Protein AF-A0AAD4KWV2-F1 (afdb_monomer_lite)

Foldseek 3Di:
DVVVVVVVVVVVVVVLLVCQQPVVVVDDDPPPVPVVHDPNVVSVVVVVVVVVVVCVVVVVVVVVVVVVVVVVD

Sequence (73 aa):
IVGSAMLLVATAIFLYYTTWTILMPFVDTGHPLHDLFPPRVWAIRIPVILTLLGSAVVGSFLGIVMIRSSRRK

Secondary structure (DSSP, 8-state):
-HHHHHHHHHHHHHHHHHHHHHHGGGSPTT-GGGGGS--THHHHHHHHHHHHHHHHHHHHHHHHHHHHHHTT-

InterPro domains:
  IPR009914 Dolichol phosphate-mannose biosynthesis regulatory [PF07297] (1-71)
  IPR009914 Dolichol phosphate-mannose biosynthesis regulatory [PTHR15039] (2-72)

Structure (mmCIF, N/CA/C/O backbone):
data_AF-A0AAD4KWV2-F1
#
_entry.id   AF-A0AAD4KWV2-F1
#
loop_
_atom_site.group_PDB
_atom_site.id
_atom_site.type_symbol
_atom_site.label_atom_id
_atom_site.label_alt_id
_atom_site.label_comp_id
_atom_site.label_asym_id
_atom_site.label_entity_id
_atom_site.label_seq_id
_atom_site.pdbx_PDB_ins_code
_atom_site.Cartn_x
_atom_site.Cartn_y
_atom_site.Cartn_z
_atom_site.occupancy
_atom_site.B_iso_or_equiv
_atom_site.auth_seq_id
_atom_site.auth_comp_id
_atom_site.auth_asym_id
_atom_site.auth_atom_id
_atom_site.pdbx_PDB_model_num
ATOM 1 N N . ILE A 1 1 ? 0.508 -21.551 13.893 1.00 83.81 1 ILE A N 1
ATOM 2 C CA . ILE A 1 1 ? 0.392 -21.784 12.429 1.00 83.81 1 ILE A CA 1
ATOM 3 C C . ILE A 1 1 ? -0.247 -20.585 11.732 1.00 83.81 1 ILE A C 1
ATOM 5 O O . ILE A 1 1 ? 0.428 -19.973 10.920 1.00 83.81 1 ILE A O 1
ATOM 9 N N . VAL A 1 2 ? -1.478 -20.187 12.087 1.00 93.62 2 VAL A N 1
ATOM 10 C CA . VAL A 1 2 ? -2.177 -19.056 11.433 1.00 93.62 2 VAL A CA 1
ATOM 11 C C . VAL A 1 2 ? -1.372 -17.751 11.478 1.00 93.62 2 VAL A C 1
ATOM 13 O O . VAL A 1 2 ? -1.150 -17.150 10.436 1.00 93.62 2 VAL A O 1
ATOM 16 N N . GLY A 1 3 ? -0.850 -17.354 12.645 1.00 94.50 3 GLY A N 1
ATOM 17 C CA . GLY A 1 3 ? -0.043 -16.129 12.759 1.00 94.50 3 GLY A CA 1
ATOM 18 C C . GLY A 1 3 ? 1.222 -16.142 11.891 1.00 94.50 3 GLY A C 1
ATOM 19 O O . GLY A 1 3 ? 1.519 -15.164 11.216 1.00 94.50 3 GLY A O 1
ATOM 20 N N . SER A 1 4 ? 1.927 -17.275 11.837 1.00 95.50 4 SER A N 1
ATOM 21 C CA . SER A 1 4 ? 3.110 -17.447 10.983 1.00 95.50 4 SER A CA 1
ATOM 22 C C . SER A 1 4 ? 2.757 -17.389 9.493 1.00 95.50 4 SER A C 1
ATOM 24 O O . SER A 1 4 ? 3.490 -16.787 8.715 1.00 95.50 4 SER A O 1
ATOM 26 N N . ALA A 1 5 ? 1.617 -17.965 9.097 1.00 96.44 5 ALA A N 1
ATOM 27 C CA . ALA A 1 5 ? 1.121 -17.887 7.726 1.00 96.44 5 ALA A CA 1
ATOM 28 C C . ALA A 1 5 ? 0.744 -16.447 7.342 1.00 96.44 5 ALA A C 1
ATOM 30 O O . ALA A 1 5 ? 1.141 -15.974 6.281 1.00 96.44 5 ALA A O 1
ATOM 31 N N . MET A 1 6 ? 0.046 -15.719 8.221 1.00 97.00 6 MET A N 1
ATOM 32 C CA . MET A 1 6 ? -0.286 -14.306 8.003 1.00 97.00 6 MET A CA 1
ATOM 33 C C . MET A 1 6 ? 0.969 -13.439 7.890 1.00 97.00 6 MET A C 1
ATOM 35 O O . MET A 1 6 ? 1.022 -12.568 7.026 1.00 97.00 6 MET A O 1
ATOM 39 N N . LEU A 1 7 ? 1.985 -13.699 8.719 1.00 97.00 7 LEU A N 1
ATOM 40 C CA . LEU A 1 7 ? 3.262 -12.994 8.652 1.00 97.00 7 LEU A CA 1
ATOM 41 C C . LEU A 1 7 ? 3.954 -13.228 7.306 1.00 97.00 7 LEU A C 1
ATOM 43 O O . LEU A 1 7 ? 4.331 -12.262 6.656 1.00 97.00 7 LEU A O 1
ATOM 47 N N . LEU A 1 8 ? 4.057 -14.482 6.854 1.00 97.12 8 LEU A N 1
ATOM 48 C CA . LEU A 1 8 ? 4.652 -14.809 5.553 1.00 97.12 8 LEU A CA 1
ATOM 49 C C . LEU A 1 8 ? 3.929 -14.114 4.395 1.00 97.12 8 LEU A C 1
ATOM 51 O O . LEU A 1 8 ? 4.576 -13.531 3.527 1.00 97.12 8 LEU A O 1
ATOM 55 N N . VAL A 1 9 ? 2.594 -14.136 4.400 1.00 97.62 9 VAL A N 1
ATOM 56 C CA . VAL A 1 9 ? 1.782 -13.456 3.381 1.00 97.62 9 VAL A CA 1
ATOM 57 C C . VAL A 1 9 ? 2.019 -11.946 3.417 1.00 97.62 9 VAL A C 1
ATOM 59 O O . VAL A 1 9 ? 2.263 -11.340 2.375 1.00 97.62 9 VAL A O 1
ATOM 62 N N . ALA A 1 10 ? 2.004 -11.338 4.604 1.00 96.81 10 ALA A N 1
ATOM 63 C CA . ALA A 1 10 ? 2.265 -9.912 4.763 1.00 96.81 10 ALA A CA 1
ATOM 64 C C . ALA A 1 10 ? 3.668 -9.533 4.266 1.00 96.81 10 ALA A C 1
ATOM 66 O O . ALA A 1 10 ? 3.817 -8.546 3.547 1.00 96.81 10 ALA A O 1
ATOM 67 N N . THR A 1 11 ? 4.686 -10.338 4.582 1.00 97.56 11 THR A N 1
ATOM 68 C CA . THR A 1 11 ? 6.057 -10.135 4.104 1.00 97.56 11 THR A CA 1
ATOM 69 C C . THR A 1 11 ? 6.145 -10.233 2.583 1.00 97.56 11 THR A C 1
ATOM 71 O O . THR A 1 11 ? 6.763 -9.372 1.962 1.00 97.56 11 THR A O 1
ATOM 74 N N . ALA A 1 12 ? 5.504 -11.226 1.962 1.00 97.25 12 ALA A N 1
ATOM 75 C CA . ALA A 1 12 ? 5.505 -11.376 0.507 1.00 97.25 12 ALA A CA 1
ATOM 76 C C . ALA A 1 12 ? 4.859 -10.170 -0.198 1.00 97.25 12 ALA A C 1
ATOM 78 O O . ALA A 1 12 ? 5.437 -9.618 -1.136 1.00 97.25 12 ALA A O 1
ATOM 79 N N . ILE A 1 13 ? 3.699 -9.716 0.291 1.00 95.81 13 ILE A N 1
ATOM 80 C CA . ILE A 1 13 ? 3.008 -8.529 -0.237 1.00 95.81 13 ILE A CA 1
ATOM 81 C C . ILE A 1 13 ? 3.874 -7.278 -0.059 1.00 95.81 13 ILE A C 1
ATOM 83 O O . ILE A 1 13 ? 4.010 -6.485 -0.991 1.00 95.81 13 ILE A O 1
ATOM 87 N N . PHE A 1 14 ? 4.484 -7.109 1.116 1.00 95.06 14 PHE A N 1
ATOM 88 C CA . PHE A 1 14 ? 5.361 -5.978 1.408 1.00 95.06 14 PHE A CA 1
ATOM 89 C C . PHE A 1 14 ? 6.563 -5.925 0.461 1.00 95.06 14 PHE A C 1
ATOM 91 O O . PHE A 1 14 ? 6.865 -4.861 -0.081 1.00 95.06 14 PHE A O 1
ATOM 98 N N . LEU A 1 15 ? 7.223 -7.062 0.226 1.00 96.62 15 LEU A N 1
ATOM 99 C CA . LEU A 1 15 ? 8.349 -7.145 -0.704 1.00 96.62 15 LEU A CA 1
ATOM 100 C C . LEU A 1 15 ? 7.910 -6.801 -2.126 1.00 96.62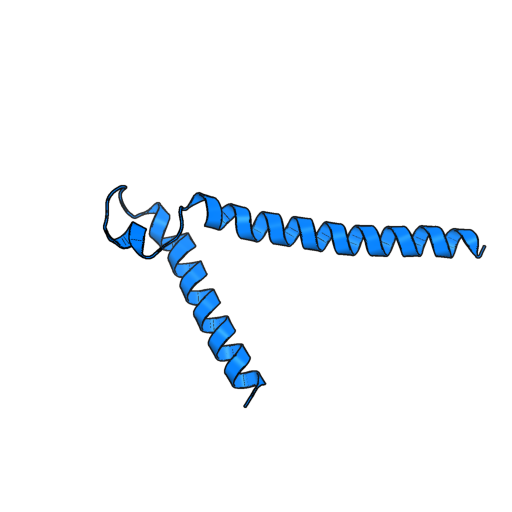 15 LEU A C 1
ATOM 102 O O . LEU A 1 15 ? 8.513 -5.925 -2.736 1.00 96.62 15 LEU A O 1
ATOM 106 N N . TYR A 1 16 ? 6.822 -7.404 -2.616 1.00 94.94 16 TYR A N 1
ATOM 107 C CA . TYR A 1 16 ? 6.290 -7.106 -3.948 1.00 94.94 16 TYR A CA 1
ATOM 108 C C . TYR A 1 16 ? 6.003 -5.610 -4.120 1.00 94.94 16 TYR A C 1
ATOM 110 O O . TYR A 1 16 ? 6.440 -4.999 -5.094 1.00 94.94 16 TYR A O 1
ATOM 118 N N . TYR A 1 17 ? 5.332 -4.996 -3.143 1.00 94.38 17 TYR A N 1
ATOM 119 C CA . TYR A 1 17 ? 4.988 -3.578 -3.184 1.00 94.38 17 TYR A CA 1
ATOM 120 C C . TYR A 1 17 ? 6.217 -2.662 -3.106 1.00 94.38 17 TYR A C 1
ATOM 122 O O . TYR A 1 17 ? 6.297 -1.654 -3.811 1.00 94.38 17 TYR A O 1
ATOM 130 N N . THR A 1 18 ? 7.191 -3.013 -2.267 1.00 93.44 18 THR A N 1
ATOM 131 C CA . THR A 1 18 ? 8.438 -2.254 -2.104 1.00 93.44 18 THR A CA 1
ATOM 132 C C . THR A 1 18 ? 9.264 -2.304 -3.382 1.00 93.44 18 THR A C 1
ATOM 134 O O . THR A 1 18 ? 9.671 -1.263 -3.895 1.00 93.44 18 THR A O 1
ATOM 137 N N . THR A 1 19 ? 9.447 -3.499 -3.946 1.00 93.81 19 THR A N 1
ATOM 138 C CA . THR A 1 19 ? 10.117 -3.704 -5.232 1.00 93.81 19 THR A CA 1
ATOM 139 C C . THR A 1 19 ? 9.405 -2.936 -6.339 1.00 93.81 19 THR A C 1
ATOM 141 O O . THR A 1 19 ? 10.053 -2.194 -7.072 1.00 93.81 19 THR A O 1
ATOM 144 N N . TRP A 1 20 ? 8.077 -3.038 -6.416 1.00 92.88 20 TRP A N 1
ATOM 145 C CA . TRP A 1 20 ? 7.267 -2.301 -7.381 1.00 92.88 20 TRP A CA 1
ATOM 146 C C . TRP A 1 20 ? 7.476 -0.782 -7.280 1.00 92.88 20 TRP A C 1
ATOM 148 O O . TRP A 1 20 ? 7.703 -0.119 -8.289 1.00 92.88 20 TRP A O 1
ATOM 158 N N . THR A 1 21 ? 7.441 -0.230 -6.066 1.00 91.62 21 THR A N 1
ATOM 159 C CA . THR A 1 21 ? 7.506 1.222 -5.838 1.00 91.62 21 THR A CA 1
ATOM 160 C C . THR A 1 21 ? 8.909 1.790 -6.054 1.00 91.62 21 THR A C 1
ATOM 162 O O . THR A 1 21 ? 9.042 2.897 -6.572 1.00 91.62 21 THR A O 1
ATOM 165 N N . ILE A 1 22 ? 9.953 1.046 -5.674 1.00 92.19 22 ILE A N 1
ATOM 166 C CA . ILE A 1 22 ? 11.343 1.509 -5.759 1.00 92.19 22 ILE A CA 1
ATOM 167 C C . ILE A 1 22 ? 11.948 1.236 -7.135 1.00 92.19 22 ILE A C 1
ATOM 169 O O . ILE A 1 22 ? 12.635 2.107 -7.649 1.00 92.19 22 ILE A O 1
ATOM 173 N N . LEU A 1 23 ? 11.720 0.068 -7.749 1.00 91.00 23 LEU A N 1
ATOM 174 C CA . LEU A 1 23 ? 12.401 -0.291 -9.002 1.00 91.00 23 LEU A CA 1
ATOM 175 C C . LEU A 1 23 ? 11.769 0.344 -10.240 1.00 91.00 23 LEU A C 1
ATOM 177 O O . LEU A 1 23 ? 12.492 0.850 -11.093 1.00 91.00 23 LEU A O 1
ATOM 181 N N . MET A 1 24 ? 10.436 0.361 -10.345 1.00 89.50 24 MET A N 1
ATOM 182 C CA . MET A 1 24 ? 9.739 0.868 -11.535 1.00 89.50 24 MET A CA 1
ATOM 183 C C . MET A 1 24 ? 10.084 2.295 -11.985 1.00 89.50 24 MET A C 1
ATOM 185 O O . MET A 1 24 ? 10.034 2.519 -13.192 1.00 89.50 24 MET A O 1
ATOM 189 N N . PRO A 1 25 ? 10.401 3.282 -11.119 1.00 88.31 25 PRO A N 1
ATOM 190 C CA . PRO A 1 25 ? 10.823 4.601 -11.601 1.00 88.31 25 PRO A CA 1
ATOM 191 C C . PRO A 1 25 ? 12.155 4.598 -12.366 1.00 88.31 25 PRO A C 1
ATOM 193 O O . PRO A 1 25 ? 12.424 5.567 -13.068 1.00 88.31 25 PRO A O 1
ATOM 196 N N . PHE A 1 26 ? 12.970 3.547 -12.242 1.00 90.12 26 PHE A N 1
ATOM 197 C CA . PHE A 1 26 ? 14.267 3.423 -12.917 1.00 90.12 26 PHE A CA 1
ATOM 198 C C . PHE A 1 26 ? 14.228 2.512 -14.151 1.00 90.12 26 PHE A C 1
ATOM 200 O O . PHE A 1 26 ? 15.256 2.315 -14.791 1.00 90.12 26 PHE A O 1
ATOM 207 N N . VAL A 1 27 ? 13.070 1.923 -14.465 1.00 88.44 27 VAL A N 1
ATOM 208 C CA . VAL A 1 27 ? 12.888 1.038 -15.620 1.00 88.44 27 VAL A CA 1
ATOM 209 C C . VAL A 1 27 ? 12.333 1.843 -16.792 1.00 88.44 27 VAL A C 1
ATOM 211 O O . VAL A 1 27 ? 11.363 2.588 -16.636 1.00 88.44 27 VAL A O 1
ATOM 214 N N . ASP A 1 28 ? 12.939 1.674 -17.966 1.00 87.88 28 ASP A N 1
ATOM 215 C CA . ASP A 1 28 ? 12.520 2.365 -19.182 1.00 87.88 28 ASP A CA 1
ATOM 216 C C . ASP A 1 28 ? 11.152 1.900 -19.683 1.00 87.88 28 ASP A C 1
ATOM 218 O O . ASP A 1 28 ? 10.796 0.716 -19.664 1.00 87.88 28 ASP A O 1
ATOM 222 N N . THR A 1 29 ? 10.398 2.854 -20.226 1.00 80.69 29 THR A N 1
ATOM 223 C CA . THR A 1 29 ? 9.086 2.602 -20.817 1.00 80.69 29 THR A CA 1
ATOM 224 C C . THR A 1 29 ? 9.201 1.634 -21.995 1.00 80.69 29 THR A C 1
ATOM 226 O O . THR A 1 29 ? 9.881 1.932 -22.973 1.00 80.69 29 THR A O 1
ATOM 229 N N . GLY A 1 30 ? 8.508 0.494 -21.913 1.00 82.38 30 GLY A N 1
ATOM 230 C CA . GLY A 1 30 ? 8.541 -0.570 -22.927 1.00 82.38 30 GLY A CA 1
ATOM 231 C C . GLY A 1 30 ? 9.370 -1.797 -22.533 1.00 82.38 30 GLY A C 1
ATOM 232 O O . GLY A 1 30 ? 9.384 -2.780 -23.270 1.00 82.38 30 GLY A O 1
ATOM 233 N N . HIS A 1 31 ? 10.024 -1.782 -21.367 1.00 86.44 31 HIS A N 1
ATOM 234 C CA . HIS A 1 31 ? 10.694 -2.967 -20.837 1.00 86.44 31 HIS A CA 1
ATOM 235 C C . HIS A 1 31 ? 9.668 -4.053 -20.431 1.00 86.44 31 HIS A C 1
ATOM 237 O O . HIS A 1 31 ? 8.693 -3.720 -19.753 1.00 86.44 31 HIS A O 1
ATOM 243 N N . PRO A 1 32 ? 9.903 -5.352 -20.714 1.00 87.81 32 PRO A N 1
ATOM 244 C CA . PRO A 1 32 ? 8.987 -6.452 -20.354 1.00 87.81 32 PRO A CA 1
ATOM 245 C C . PRO A 1 32 ? 8.656 -6.548 -18.856 1.00 87.81 32 PRO A C 1
ATOM 247 O O . PRO A 1 32 ? 7.652 -7.126 -18.457 1.00 87.81 32 PRO A O 1
ATOM 250 N N . LEU A 1 33 ? 9.498 -5.957 -18.002 1.00 86.44 33 LEU A N 1
ATOM 251 C CA . LEU A 1 33 ? 9.247 -5.873 -16.559 1.00 86.44 33 LEU A CA 1
ATOM 252 C C . LEU A 1 33 ? 7.965 -5.102 -16.230 1.00 86.44 33 LEU A C 1
ATOM 254 O O . LEU A 1 33 ? 7.363 -5.371 -15.195 1.00 86.44 33 LEU A O 1
ATOM 258 N N . HIS A 1 34 ? 7.521 -4.187 -17.095 1.00 86.38 34 HIS A N 1
ATOM 259 C CA . HIS A 1 34 ? 6.263 -3.474 -16.895 1.00 86.38 34 HIS A CA 1
ATOM 260 C C . HIS A 1 34 ? 5.038 -4.401 -16.883 1.00 86.38 34 HIS A C 1
ATOM 262 O O . HIS A 1 34 ? 4.045 -4.033 -16.268 1.00 86.38 34 HIS A O 1
ATOM 268 N N . ASP A 1 35 ? 5.107 -5.602 -17.465 1.00 87.50 35 ASP A N 1
ATOM 269 C CA . ASP A 1 35 ? 3.989 -6.557 -17.459 1.00 87.50 35 ASP A CA 1
ATOM 270 C C . ASP A 1 35 ? 3.830 -7.276 -16.108 1.00 87.50 35 ASP A C 1
ATOM 272 O O . ASP A 1 35 ? 2.759 -7.789 -15.785 1.00 87.50 35 ASP A O 1
ATOM 276 N N . LEU A 1 36 ? 4.885 -7.293 -15.284 1.00 90.00 36 LEU A N 1
ATOM 277 C CA . LEU 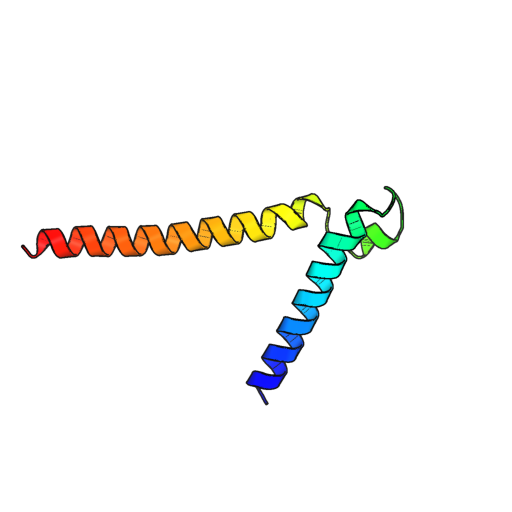A 1 36 ? 4.875 -7.907 -13.950 1.00 90.00 36 LEU A CA 1
ATOM 278 C C . LEU A 1 36 ? 4.312 -6.979 -12.866 1.00 90.00 36 LEU A C 1
ATOM 280 O O . LEU A 1 36 ? 4.049 -7.424 -11.744 1.00 90.00 36 LEU A O 1
ATOM 284 N N . PHE A 1 37 ? 4.152 -5.693 -13.180 1.00 89.38 37 PHE A N 1
ATOM 285 C CA . PHE A 1 37 ? 3.834 -4.646 -12.222 1.00 89.38 37 PHE A CA 1
ATOM 286 C C . PHE A 1 37 ? 2.692 -3.760 -12.722 1.00 89.38 37 PHE A C 1
ATOM 288 O O . PHE A 1 37 ? 2.699 -3.329 -13.872 1.00 89.38 37 PHE A O 1
ATOM 295 N N . PRO A 1 38 ? 1.733 -3.376 -11.863 1.00 88.81 38 PRO A N 1
ATOM 296 C CA . PRO A 1 38 ? 0.715 -2.422 -12.272 1.00 88.81 38 PRO A CA 1
ATOM 297 C C . PRO A 1 38 ? 1.328 -1.056 -12.641 1.00 88.81 38 PRO A C 1
ATOM 299 O O . PRO A 1 38 ? 2.447 -0.722 -12.225 1.00 88.81 38 PRO A O 1
ATOM 302 N N . PRO A 1 39 ? 0.587 -0.198 -13.367 1.00 89.50 39 PRO A N 1
ATOM 303 C CA . PRO A 1 39 ? 1.066 1.132 -13.712 1.00 89.50 39 PRO A CA 1
ATOM 304 C C . PRO A 1 39 ? 1.484 1.928 -12.472 1.00 89.50 39 PRO A C 1
ATOM 306 O O . PRO A 1 39 ? 0.727 2.028 -11.507 1.00 89.50 39 PRO A O 1
ATOM 309 N N . ARG A 1 40 ? 2.656 2.569 -12.538 1.00 86.00 40 ARG A N 1
ATOM 310 C CA . ARG A 1 40 ? 3.288 3.369 -11.465 1.00 86.00 40 ARG A CA 1
ATOM 311 C C . ARG A 1 40 ? 2.365 4.342 -10.724 1.00 86.00 40 ARG A C 1
ATOM 313 O O . ARG A 1 40 ? 2.561 4.613 -9.548 1.00 86.00 40 ARG A O 1
ATOM 320 N N . VAL A 1 41 ? 1.331 4.853 -11.388 1.00 88.69 41 VAL A N 1
ATOM 321 C CA . VAL A 1 41 ? 0.346 5.757 -10.775 1.00 88.69 41 VAL A CA 1
ATOM 322 C C . VAL A 1 41 ? -0.394 5.083 -9.608 1.00 88.69 41 VAL A C 1
ATOM 324 O O . VAL A 1 41 ? -0.731 5.734 -8.618 1.00 88.69 41 VAL A O 1
ATOM 327 N N . TRP A 1 42 ? -0.617 3.771 -9.684 1.00 91.00 42 TRP A N 1
ATOM 328 C CA . TRP A 1 42 ? -1.289 3.009 -8.635 1.00 91.00 42 TRP A CA 1
ATOM 329 C C . TRP A 1 42 ? -0.437 2.826 -7.378 1.00 91.00 42 TRP A C 1
ATOM 331 O O . TRP A 1 42 ? -1.006 2.795 -6.289 1.00 91.00 42 TRP A O 1
ATOM 341 N N . ALA A 1 43 ? 0.895 2.833 -7.500 1.00 89.94 43 ALA A N 1
ATOM 342 C CA . ALA A 1 43 ? 1.807 2.780 -6.353 1.00 89.94 43 ALA A CA 1
ATOM 343 C C . ALA A 1 43 ? 1.669 4.005 -5.423 1.00 89.94 43 ALA A C 1
ATOM 345 O O . ALA A 1 43 ? 2.021 3.951 -4.249 1.00 89.94 43 ALA A O 1
ATOM 346 N N . ILE A 1 44 ? 1.124 5.119 -5.922 1.00 90.69 44 ILE A N 1
ATOM 347 C CA . ILE A 1 44 ? 0.836 6.313 -5.110 1.00 90.69 44 ILE A CA 1
ATOM 348 C C . ILE A 1 44 ? -0.639 6.348 -4.700 1.00 90.69 44 ILE A C 1
ATOM 350 O O . ILE A 1 44 ? -0.969 6.708 -3.571 1.00 90.69 44 ILE A O 1
ATOM 354 N N . ARG A 1 45 ? -1.553 5.958 -5.595 1.00 93.38 45 ARG A N 1
ATOM 355 C CA . ARG A 1 45 ? -2.998 6.008 -5.317 1.00 93.38 45 ARG A CA 1
ATOM 356 C C . ARG A 1 45 ? -3.421 5.062 -4.197 1.00 93.38 45 ARG A C 1
ATOM 358 O O . ARG A 1 45 ? -4.265 5.452 -3.398 1.00 93.38 45 ARG A O 1
ATOM 365 N N . ILE A 1 46 ? -2.854 3.855 -4.121 1.00 93.44 46 ILE A N 1
ATOM 366 C CA . ILE A 1 46 ? -3.258 2.853 -3.121 1.00 93.44 46 ILE A CA 1
ATOM 367 C C . ILE A 1 46 ? -3.059 3.377 -1.680 1.00 93.44 46 ILE A C 1
ATOM 369 O O . ILE A 1 46 ? -4.048 3.414 -0.942 1.00 93.44 46 ILE A O 1
ATOM 373 N N . PRO A 1 47 ? -1.866 3.862 -1.268 1.00 91.12 47 PRO A N 1
ATOM 374 C CA . PRO A 1 47 ? -1.659 4.393 0.081 1.00 91.12 47 PRO A CA 1
ATOM 375 C C . PRO A 1 47 ? -2.513 5.626 0.378 1.00 91.12 47 PRO A C 1
ATOM 377 O O . PRO A 1 47 ? -3.021 5.776 1.490 1.00 91.12 47 PRO A O 1
ATOM 380 N N . VAL A 1 48 ? -2.709 6.495 -0.619 1.00 96.00 48 VAL A N 1
ATOM 381 C CA . VAL A 1 48 ? -3.539 7.698 -0.478 1.00 96.00 48 VAL A CA 1
ATOM 382 C C . VAL A 1 48 ? -4.993 7.320 -0.207 1.00 96.00 48 VAL A C 1
ATOM 384 O O . VAL A 1 48 ? -5.572 7.796 0.765 1.00 96.00 48 VAL A O 1
ATOM 387 N N . ILE A 1 49 ? -5.571 6.423 -1.009 1.00 96.25 49 ILE A N 1
AT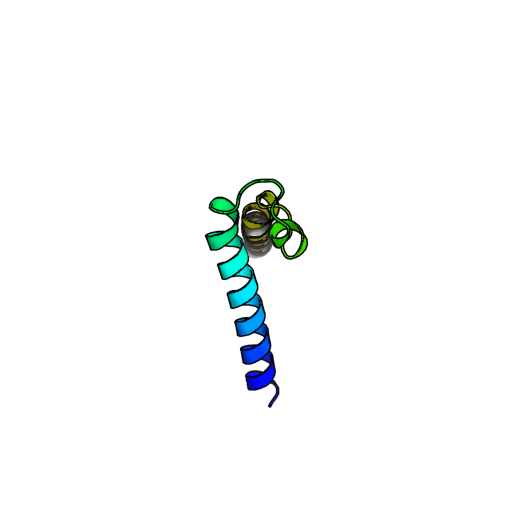OM 388 C CA . ILE A 1 49 ? -6.949 5.949 -0.821 1.00 96.25 49 ILE A CA 1
ATOM 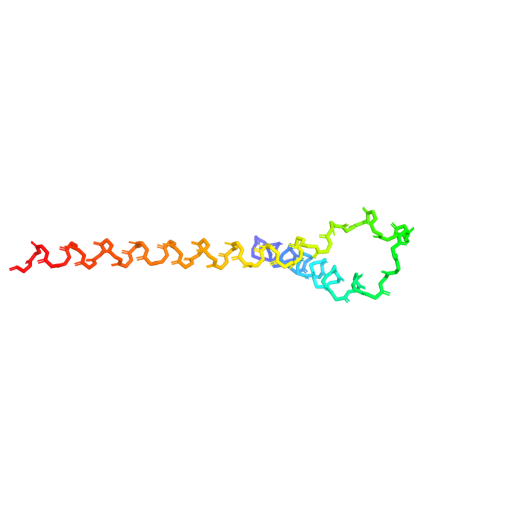389 C C . ILE A 1 49 ? -7.098 5.272 0.544 1.00 96.25 49 ILE A C 1
ATOM 391 O O . ILE A 1 49 ? -8.053 5.561 1.259 1.00 96.25 49 ILE A O 1
ATOM 395 N N . LEU A 1 50 ? -6.141 4.425 0.939 1.00 94.75 50 LEU A N 1
ATOM 396 C CA . LEU A 1 50 ? -6.171 3.739 2.232 1.00 94.75 50 LEU A CA 1
ATOM 397 C C . LEU A 1 50 ? -6.165 4.734 3.406 1.00 94.75 50 LEU A C 1
ATOM 399 O O . LEU A 1 50 ? -6.954 4.599 4.339 1.00 94.75 50 LEU A O 1
ATOM 403 N N . THR A 1 51 ? -5.315 5.762 3.336 1.00 96.00 51 THR A N 1
ATOM 404 C CA . THR A 1 51 ? -5.198 6.801 4.373 1.00 96.00 51 THR A CA 1
ATOM 405 C C . THR A 1 51 ? -6.445 7.681 4.431 1.00 96.00 51 THR A C 1
ATOM 407 O O . THR A 1 51 ? -6.934 8.005 5.515 1.00 96.00 51 THR A O 1
ATOM 410 N N . LEU A 1 52 ? -7.007 8.046 3.276 1.00 97.81 52 LEU A N 1
ATOM 411 C CA . LEU A 1 52 ? -8.242 8.827 3.203 1.00 97.81 52 LEU A CA 1
ATOM 412 C C . LEU A 1 52 ? -9.435 8.039 3.744 1.00 97.81 52 LEU A C 1
ATOM 414 O O . LEU A 1 52 ? -10.186 8.563 4.559 1.00 97.81 52 LEU A O 1
ATOM 418 N N . LEU A 1 53 ? -9.587 6.773 3.357 1.00 97.81 53 LEU A N 1
ATOM 419 C CA . LEU A 1 53 ? -10.652 5.916 3.876 1.00 97.81 53 LEU A CA 1
ATOM 420 C C . LEU A 1 53 ? -10.496 5.689 5.380 1.00 97.81 53 LEU A C 1
ATOM 422 O O . LEU A 1 53 ? -11.459 5.854 6.125 1.00 97.81 53 LEU A O 1
ATOM 426 N N . GLY A 1 54 ? -9.284 5.372 5.842 1.00 96.50 54 GLY A N 1
ATOM 427 C CA . GLY A 1 54 ? -9.000 5.186 7.263 1.00 96.50 54 GLY A CA 1
ATOM 428 C C . GLY A 1 54 ? -9.314 6.438 8.082 1.00 96.50 54 GLY A C 1
ATOM 429 O O . GLY A 1 54 ? -10.024 6.363 9.084 1.00 96.50 54 GLY A O 1
ATOM 430 N N . SER A 1 55 ? -8.853 7.605 7.629 1.00 97.44 55 SER A N 1
ATOM 431 C CA . SER A 1 55 ? -9.120 8.874 8.315 1.00 97.44 55 SER A CA 1
ATOM 432 C C . SER A 1 55 ? -10.596 9.273 8.265 1.00 97.44 55 SER A C 1
ATOM 434 O O . SER A 1 55 ? -11.124 9.730 9.276 1.00 97.44 55 SER A O 1
ATOM 436 N N . ALA A 1 56 ? -11.297 9.032 7.154 1.00 97.12 56 ALA A N 1
ATOM 437 C CA . ALA A 1 56 ? -12.734 9.271 7.045 1.00 97.12 56 ALA A CA 1
ATOM 438 C C . ALA A 1 56 ? -13.539 8.389 8.010 1.00 97.12 56 ALA A C 1
ATOM 440 O O . ALA A 1 56 ? -14.461 8.882 8.661 1.00 97.12 56 ALA A O 1
ATOM 441 N N . VAL A 1 57 ? -13.179 7.109 8.149 1.00 97.81 57 VAL A N 1
ATOM 442 C CA . VAL A 1 57 ? -13.821 6.185 9.100 1.00 97.81 57 VAL A CA 1
ATOM 443 C C . VAL A 1 57 ? -13.604 6.655 10.536 1.00 97.81 57 VAL A C 1
ATOM 445 O O . VAL A 1 57 ? -14.571 6.790 11.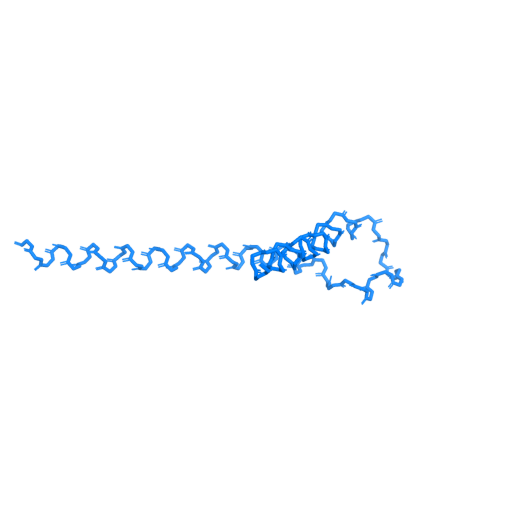288 1.00 97.81 57 VAL A O 1
ATOM 448 N N . VAL A 1 58 ? -12.358 6.964 10.910 1.00 97.50 58 VAL A N 1
ATOM 449 C CA . VAL A 1 58 ? -12.024 7.452 12.258 1.00 97.50 58 VAL A CA 1
ATOM 450 C C . VAL A 1 58 ? -12.722 8.783 12.545 1.00 97.50 58 VAL A C 1
ATOM 452 O O . VAL A 1 58 ? -13.370 8.925 13.579 1.00 97.50 58 VAL A O 1
ATOM 455 N N . GLY A 1 59 ? -12.656 9.740 11.618 1.00 97.12 59 GLY A N 1
ATOM 456 C CA . GLY A 1 59 ? -13.293 11.05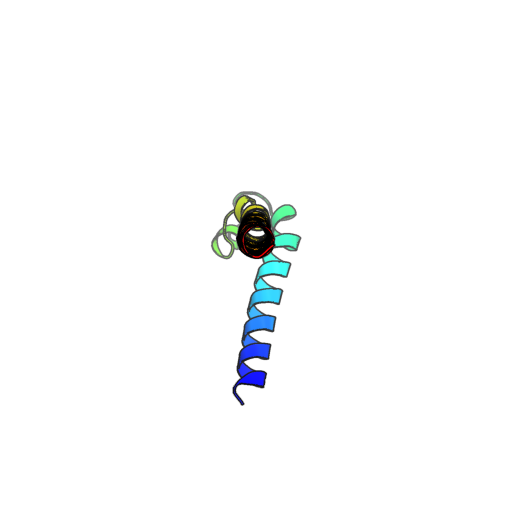0 11.754 1.00 97.12 59 GLY A CA 1
ATOM 457 C C . GLY A 1 59 ? -14.813 10.955 11.887 1.00 97.12 59 GLY A C 1
ATOM 458 O O . GLY A 1 59 ? -15.395 11.599 12.758 1.00 97.12 59 GLY A O 1
ATOM 459 N N . SER A 1 60 ? -15.455 10.097 11.090 1.00 97.25 60 SER A N 1
ATOM 460 C CA . SER A 1 60 ? -16.904 9.864 11.166 1.00 97.25 60 SER A CA 1
ATOM 461 C C . SER A 1 60 ? -17.305 9.248 12.502 1.00 97.25 60 SER A C 1
ATOM 463 O O . SER A 1 60 ? -18.258 9.702 13.135 1.00 97.25 60 SER A O 1
ATOM 465 N N . PHE A 1 61 ? -16.556 8.245 12.967 1.00 96.94 61 PHE A N 1
ATOM 466 C CA . PHE A 1 61 ? -16.791 7.623 14.266 1.00 96.94 61 PHE A CA 1
ATOM 467 C C . PHE A 1 61 ? -16.689 8.644 15.405 1.00 96.94 61 PHE A C 1
ATOM 469 O O . PHE A 1 61 ? -17.605 8.750 16.224 1.00 96.94 61 PHE A O 1
ATOM 476 N N . LEU A 1 62 ? -15.619 9.444 15.420 1.00 96.81 62 LEU A N 1
ATOM 477 C CA . LEU A 1 62 ? -15.430 10.504 16.411 1.00 96.81 62 LEU A CA 1
ATOM 478 C C . LEU A 1 62 ? -16.564 11.536 16.358 1.00 96.81 62 LEU A C 1
ATOM 480 O O . LEU A 1 62 ? -17.130 11.869 17.399 1.00 96.81 62 LEU A O 1
ATOM 484 N N . GLY A 1 63 ? -16.957 11.983 15.163 1.00 96.38 63 GLY A N 1
ATOM 485 C CA . GLY A 1 63 ? -18.066 12.922 14.981 1.00 96.38 63 GLY A CA 1
ATOM 486 C C . GLY A 1 63 ? -19.386 12.399 15.553 1.00 96.38 63 GLY A C 1
ATOM 487 O O . GLY A 1 63 ? -20.070 13.110 16.290 1.00 96.38 63 GLY A O 1
ATOM 488 N N . ILE A 1 64 ? -19.722 11.130 15.296 1.00 96.75 64 ILE A N 1
ATOM 489 C CA . ILE A 1 64 ? -20.926 10.486 15.847 1.00 96.75 64 ILE A CA 1
ATOM 490 C C . ILE A 1 64 ? -20.878 10.450 17.380 1.00 96.75 64 ILE A C 1
ATOM 492 O O . ILE A 1 64 ? -21.871 10.767 18.043 1.00 96.75 64 ILE A O 1
ATOM 496 N N . VAL A 1 65 ? -19.730 10.078 17.953 1.00 95.56 65 VAL A N 1
ATOM 497 C CA . VAL A 1 65 ? -19.540 10.017 19.410 1.00 95.56 65 VAL A CA 1
ATOM 498 C C . VAL A 1 65 ? -19.698 11.401 20.044 1.00 95.56 65 VAL A C 1
ATOM 500 O O . VAL A 1 65 ? -20.380 11.515 21.064 1.00 95.56 65 VAL A O 1
ATOM 503 N N . MET A 1 66 ? -19.150 12.453 19.427 1.00 96.00 66 MET A N 1
ATOM 504 C CA . MET A 1 66 ? -19.287 13.838 19.898 1.00 96.00 66 MET A CA 1
ATOM 505 C C . MET A 1 66 ? -20.743 14.315 19.876 1.00 96.00 66 MET A C 1
ATOM 507 O O . MET A 1 66 ? -21.234 14.852 20.864 1.00 96.00 66 MET A O 1
ATOM 511 N N . ILE A 1 67 ? -21.475 14.067 18.785 1.00 95.62 67 ILE A N 1
ATOM 512 C CA . ILE A 1 67 ? -22.892 14.456 18.684 1.00 95.62 67 ILE A CA 1
ATOM 513 C C . ILE A 1 67 ? -23.723 13.759 19.768 1.00 95.62 67 ILE A C 1
ATOM 515 O O . ILE A 1 67 ? -24.592 14.370 20.393 1.00 95.62 67 ILE A O 1
ATOM 519 N N . ARG A 1 68 ? -23.471 12.467 20.005 1.00 90.69 68 ARG A N 1
ATOM 520 C CA . ARG A 1 68 ? -24.226 11.679 20.985 1.00 90.69 68 ARG A CA 1
ATOM 521 C C . ARG A 1 68 ? -23.890 12.054 22.427 1.00 90.69 68 ARG A C 1
ATOM 523 O O . ARG A 1 68 ? -24.787 12.013 23.267 1.00 90.69 68 ARG A O 1
ATOM 530 N N . SER A 1 69 ? -22.639 12.413 22.720 1.00 87.75 69 SER A N 1
ATOM 531 C CA . SER A 1 69 ? -22.234 12.856 24.059 1.00 87.75 69 SER A CA 1
ATOM 532 C C . SER A 1 69 ? -22.804 14.236 24.394 1.00 87.75 69 SER A C 1
ATOM 534 O O . SER A 1 69 ? -23.288 14.426 25.508 1.00 87.75 69 SER A O 1
ATOM 536 N N . SER A 1 70 ? -22.865 15.156 23.425 1.00 83.38 70 SER A N 1
ATOM 537 C CA . SER A 1 70 ? -23.502 16.468 23.598 1.00 83.38 70 SER A CA 1
ATOM 538 C C . SER A 1 70 ? -25.010 16.389 23.836 1.00 83.38 70 SER A C 1
ATOM 540 O O . SER A 1 70 ? -25.534 17.222 24.556 1.00 83.38 70 SER A O 1
ATOM 542 N N . ARG A 1 71 ? -25.711 15.389 23.281 1.00 79.06 71 ARG A N 1
ATOM 543 C CA . ARG A 1 71 ? -27.160 15.183 23.507 1.00 79.06 71 ARG A CA 1
ATOM 544 C C . ARG A 1 71 ? -27.511 14.534 24.852 1.00 79.06 71 ARG A C 1
ATOM 546 O O . ARG A 1 71 ? -28.690 14.393 25.156 1.00 79.06 71 ARG A O 1
ATOM 553 N N . ARG A 1 72 ? -26.516 14.044 25.599 1.00 63.06 72 ARG A N 1
ATOM 554 C CA . ARG A 1 72 ? -26.696 13.447 26.936 1.00 63.06 72 ARG A CA 1
ATOM 555 C C . ARG A 1 72 ? -26.365 14.412 28.080 1.00 63.06 72 ARG A C 1
ATOM 557 O O . ARG A 1 72 ? -26.595 14.042 29.228 1.00 63.06 72 ARG A O 1
ATOM 564 N N . LYS A 1 73 ? -25.812 15.587 27.771 1.00 51.03 73 LYS A N 1
ATOM 565 C CA . LYS A 1 73 ? -25.787 16.744 28.672 1.00 51.03 73 LYS A CA 1
ATOM 566 C C . LYS A 1 73 ? -27.083 17.522 28.517 1.00 51.03 73 LYS A C 1
ATOM 568 O O . LYS A 1 73 ? -27.520 18.072 29.546 1.00 51.03 73 LYS A O 1
#

Organism: NCBI:txid1131652

pLDDT: mean 91.62, std 7.47, range [51.03, 97.81]

Radius of gyration: 19.68 Å; chains: 1; bounding box: 41×38×52 Å